Protein AF-A0A0H5QNF3-F1 (afdb_monomer_lite)

pLDDT: mean 83.12, std 12.19, range [36.56, 95.0]

Structure (mmCIF, N/CA/C/O backbone):
data_AF-A0A0H5QNF3-F1
#
_entry.id   AF-A0A0H5QNF3-F1
#
loop_
_atom_site.group_PDB
_atom_site.id
_atom_site.type_symbol
_atom_site.label_atom_id
_atom_site.label_alt_id
_atom_site.label_comp_id
_atom_site.label_asym_id
_atom_site.label_entity_id
_atom_site.label_seq_id
_atom_site.pdbx_PDB_ins_code
_atom_site.Cartn_x
_atom_site.Cartn_y
_atom_site.Cartn_z
_atom_site.occupancy
_atom_site.B_iso_or_equiv
_atom_site.auth_seq_id
_atom_site.auth_comp_id
_atom_site.auth_asym_id
_atom_site.auth_atom_id
_atom_site.pdbx_PDB_model_num
ATOM 1 N N . SER A 1 1 ? 26.993 -2.437 -53.648 1.00 75.88 1 SER A N 1
ATOM 2 C CA . SER A 1 1 ? 28.317 -1.812 -53.399 1.00 75.88 1 SER A CA 1
ATOM 3 C C . SER A 1 1 ? 28.864 -2.271 -52.047 1.00 75.88 1 SER A C 1
ATOM 5 O O . SER A 1 1 ? 28.071 -2.529 -51.150 1.00 75.88 1 SER A O 1
ATOM 7 N N . ILE A 1 2 ? 30.189 -2.377 -51.860 1.00 74.12 2 ILE A N 1
ATOM 8 C CA . ILE A 1 2 ? 30.805 -2.704 -50.550 1.00 74.12 2 ILE A CA 1
ATOM 9 C C . ILE A 1 2 ? 30.322 -1.731 -49.454 1.00 74.12 2 ILE A C 1
ATOM 11 O O . ILE A 1 2 ? 30.061 -2.147 -48.328 1.00 74.12 2 ILE A O 1
ATOM 15 N N . ALA A 1 3 ? 30.098 -0.462 -49.807 1.00 73.31 3 ALA A N 1
ATOM 16 C CA . ALA A 1 3 ? 29.587 0.561 -48.896 1.00 73.31 3 ALA A CA 1
ATOM 17 C C . ALA A 1 3 ? 28.166 0.268 -48.367 1.00 73.31 3 ALA A C 1
ATOM 19 O O . ALA A 1 3 ? 27.886 0.532 -47.201 1.00 73.31 3 ALA A O 1
ATOM 20 N N . GLU A 1 4 ? 27.285 -0.330 -49.178 1.00 75.75 4 GLU A N 1
ATOM 21 C CA . GLU A 1 4 ? 25.935 -0.724 -48.732 1.00 75.75 4 GLU A CA 1
ATOM 22 C C . GLU A 1 4 ? 25.990 -1.877 -47.724 1.00 75.75 4 GLU A C 1
ATOM 24 O O . GLU A 1 4 ? 25.259 -1.869 -46.737 1.00 75.75 4 GLU A O 1
ATOM 29 N N . SER A 1 5 ? 26.899 -2.836 -47.927 1.00 78.25 5 SER A N 1
ATOM 30 C CA . SER A 1 5 ? 27.088 -3.969 -47.011 1.00 78.25 5 SER A CA 1
ATOM 31 C C . SER A 1 5 ? 27.560 -3.508 -45.624 1.00 78.25 5 SER A C 1
ATOM 33 O O . SER A 1 5 ? 27.000 -3.914 -44.602 1.00 78.25 5 SER A O 1
ATOM 35 N N . TYR A 1 6 ? 28.522 -2.578 -45.572 1.00 84.31 6 TYR A N 1
ATOM 36 C CA . TYR A 1 6 ? 28.965 -1.973 -44.311 1.00 84.31 6 TYR A CA 1
ATOM 37 C C . TYR A 1 6 ? 27.878 -1.116 -43.651 1.00 84.31 6 TYR A C 1
ATOM 39 O O . TYR A 1 6 ? 27.723 -1.171 -42.432 1.00 84.31 6 TYR A O 1
ATOM 47 N N . GLY A 1 7 ? 27.088 -0.372 -44.433 1.00 82.06 7 GLY A N 1
ATOM 48 C CA . GLY A 1 7 ? 25.960 0.407 -43.914 1.00 82.06 7 GLY A CA 1
ATOM 49 C C . GLY A 1 7 ? 24.917 -0.466 -43.207 1.00 82.06 7 GLY A C 1
ATOM 50 O O . GLY A 1 7 ? 24.503 -0.153 -42.091 1.00 82.06 7 GLY A O 1
ATOM 51 N N . ILE A 1 8 ? 24.560 -1.607 -43.806 1.00 87.44 8 ILE A N 1
ATOM 52 C CA . ILE A 1 8 ? 23.636 -2.586 -43.208 1.00 87.44 8 ILE A CA 1
ATOM 53 C C . ILE A 1 8 ? 24.225 -3.188 -41.925 1.00 87.44 8 ILE A C 1
ATOM 55 O O . ILE A 1 8 ? 23.518 -3.334 -40.925 1.00 87.44 8 ILE A O 1
ATOM 59 N N . MET A 1 9 ? 25.521 -3.511 -41.919 1.00 90.25 9 MET A N 1
ATOM 60 C CA . MET A 1 9 ? 26.198 -4.052 -40.738 1.00 90.25 9 MET A CA 1
ATOM 61 C C . MET A 1 9 ? 26.201 -3.054 -39.570 1.00 90.25 9 MET A C 1
ATOM 63 O O . MET A 1 9 ? 25.863 -3.429 -38.447 1.00 90.25 9 MET A O 1
ATOM 67 N N . ILE A 1 10 ? 26.524 -1.784 -39.829 1.00 89.44 10 ILE A N 1
ATOM 68 C CA . ILE A 1 10 ? 26.523 -0.723 -38.812 1.00 89.44 10 ILE A CA 1
ATOM 69 C C . ILE A 1 10 ? 25.108 -0.496 -38.275 1.00 89.44 10 ILE A C 1
ATOM 71 O O . ILE A 1 10 ? 24.922 -0.442 -37.059 1.00 89.44 10 ILE A O 1
ATOM 75 N N . ALA A 1 11 ? 24.103 -0.429 -39.154 1.00 88.94 11 ALA A N 1
ATOM 76 C CA . ALA A 1 11 ? 22.708 -0.286 -38.748 1.00 88.94 11 ALA A CA 1
ATOM 77 C C . ALA A 1 11 ? 22.261 -1.448 -37.847 1.00 88.94 11 ALA A C 1
ATOM 79 O O . ALA A 1 11 ? 21.647 -1.222 -36.806 1.00 88.94 11 ALA A O 1
ATOM 80 N N . ARG A 1 12 ? 22.640 -2.690 -38.179 1.00 92.38 12 ARG A N 1
ATOM 81 C CA . ARG A 1 12 ? 22.332 -3.869 -37.358 1.00 92.38 12 ARG A CA 1
ATOM 82 C C . ARG A 1 12 ? 22.991 -3.806 -35.979 1.00 92.38 12 ARG A C 1
ATOM 84 O O . ARG A 1 12 ? 22.326 -4.084 -34.984 1.00 92.38 12 ARG A O 1
ATOM 91 N N . ILE A 1 13 ? 24.266 -3.416 -35.905 1.00 92.44 13 ILE A N 1
ATOM 92 C CA . ILE A 1 13 ? 24.981 -3.235 -34.629 1.00 92.44 13 ILE A CA 1
ATOM 93 C C . ILE A 1 13 ? 24.310 -2.141 -33.787 1.00 92.44 13 ILE A C 1
ATOM 95 O O . ILE A 1 13 ? 24.109 -2.324 -32.586 1.00 92.44 13 ILE A O 1
ATOM 99 N N . ALA A 1 14 ? 23.919 -1.027 -34.409 1.00 93.06 14 ALA A N 1
ATOM 100 C CA . ALA A 1 14 ? 23.222 0.060 -33.732 1.00 93.06 14 ALA A CA 1
ATOM 101 C C . ALA A 1 14 ? 21.852 -0.387 -33.192 1.00 93.06 14 ALA A C 1
ATOM 103 O O . ALA A 1 14 ? 21.543 -0.127 -32.029 1.00 93.06 14 ALA A O 1
ATOM 104 N N . CYS A 1 15 ? 21.063 -1.115 -33.989 1.00 92.81 15 CYS A N 1
ATOM 105 C CA . CYS A 1 15 ? 19.781 -1.676 -33.560 1.00 92.81 15 CYS A CA 1
ATOM 106 C C . CYS A 1 15 ? 19.938 -2.647 -32.383 1.00 92.81 15 CYS A C 1
ATOM 108 O O . CYS A 1 15 ? 19.180 -2.562 -31.419 1.00 92.81 15 CYS A O 1
ATOM 110 N N . GLU A 1 16 ? 20.934 -3.532 -32.419 1.00 94.88 16 GLU A N 1
ATOM 111 C CA . GLU A 1 16 ? 21.198 -4.452 -31.308 1.00 94.88 16 GLU A CA 1
ATOM 112 C C . GLU A 1 16 ? 21.645 -3.719 -30.040 1.00 94.88 16 GLU A C 1
ATOM 114 O O . GLU A 1 16 ? 21.154 -4.006 -28.947 1.00 94.88 16 GLU A O 1
ATOM 119 N N . SER A 1 17 ? 22.503 -2.705 -30.176 1.00 94.12 17 SER A N 1
ATOM 120 C CA . SER A 1 17 ? 22.904 -1.862 -29.047 1.00 94.12 17 SER A CA 1
ATOM 121 C C . SER A 1 17 ? 21.705 -1.142 -28.419 1.00 94.12 17 SER A C 1
ATOM 123 O O . SER A 1 17 ? 21.558 -1.132 -27.194 1.00 94.12 17 SER A O 1
ATOM 125 N N . LEU A 1 18 ? 20.808 -0.590 -29.242 1.00 95.00 18 LEU A N 1
ATOM 126 C CA . LEU A 1 18 ? 19.575 0.047 -28.777 1.00 95.00 18 LEU A CA 1
ATOM 127 C C . LEU A 1 18 ? 18.640 -0.950 -28.088 1.00 95.00 18 LEU A C 1
ATOM 129 O O . LEU A 1 18 ? 18.096 -0.634 -27.032 1.00 95.00 18 LEU A O 1
ATOM 133 N N . ARG A 1 19 ? 18.499 -2.166 -28.625 1.00 94.81 19 ARG A N 1
ATOM 134 C CA . ARG A 1 19 ? 17.679 -3.226 -28.022 1.00 94.81 19 ARG A CA 1
ATOM 135 C C . ARG A 1 19 ? 18.175 -3.612 -26.629 1.00 94.81 19 ARG A C 1
ATOM 137 O O . ARG A 1 19 ? 17.366 -3.747 -25.709 1.00 94.81 19 ARG A O 1
ATOM 144 N N . ILE A 1 20 ? 19.490 -3.754 -26.457 1.00 95.00 20 ILE A N 1
ATOM 145 C CA . ILE A 1 20 ? 20.104 -4.049 -25.154 1.00 95.00 20 ILE A CA 1
ATOM 146 C C . ILE A 1 20 ? 19.833 -2.906 -24.169 1.00 95.00 20 ILE A C 1
ATOM 148 O O . ILE A 1 20 ? 19.389 -3.156 -23.049 1.00 95.00 20 ILE A O 1
ATOM 152 N N . ARG A 1 21 ? 20.033 -1.650 -24.590 1.00 94.44 21 ARG A N 1
ATOM 153 C CA . ARG A 1 21 ? 19.772 -0.471 -23.744 1.00 94.44 21 ARG A CA 1
ATOM 154 C C . ARG A 1 21 ? 18.305 -0.364 -23.333 1.00 94.44 21 ARG A C 1
ATOM 156 O O . ARG A 1 21 ? 18.028 -0.079 -22.173 1.00 94.44 21 ARG A O 1
ATOM 163 N N . LEU A 1 22 ? 17.379 -0.626 -24.254 1.00 94.31 22 LEU A N 1
ATOM 164 C CA . LEU A 1 22 ? 15.947 -0.630 -23.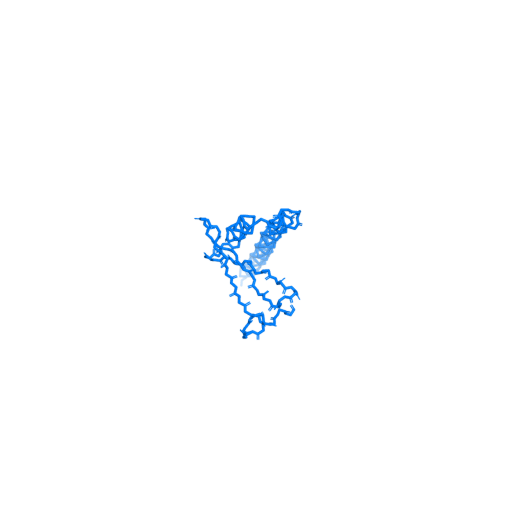966 1.00 94.31 22 LEU A CA 1
ATOM 165 C C . LEU A 1 22 ? 15.582 -1.732 -22.966 1.00 94.31 22 LEU A C 1
ATOM 167 O O . LEU A 1 22 ? 14.874 -1.473 -21.999 1.00 94.31 22 LEU A O 1
ATOM 171 N N . SER A 1 23 ? 16.109 -2.943 -23.160 1.00 94.19 23 SER A N 1
ATOM 172 C CA . SER A 1 23 ? 15.863 -4.068 -22.248 1.00 94.19 23 SER A CA 1
ATOM 173 C C . SER A 1 23 ? 16.373 -3.769 -20.836 1.00 94.19 23 SER A C 1
ATOM 175 O O . SER A 1 23 ? 15.688 -4.060 -19.859 1.00 94.19 23 SER A O 1
ATOM 177 N N . LEU A 1 24 ? 17.542 -3.127 -20.726 1.00 94.31 24 LEU A N 1
ATOM 178 C CA . LEU A 1 24 ? 18.096 -2.681 -19.449 1.00 94.31 24 LEU A CA 1
ATOM 179 C C . LEU A 1 24 ? 17.226 -1.601 -18.791 1.00 94.31 24 LEU A C 1
ATOM 181 O O . LEU A 1 24 ? 16.987 -1.664 -17.589 1.00 94.31 24 LEU A O 1
ATOM 185 N N . ALA A 1 25 ? 16.735 -0.629 -19.565 1.00 93.44 25 ALA A N 1
ATOM 186 C CA . ALA A 1 25 ? 15.850 0.414 -19.052 1.00 93.44 25 ALA A CA 1
ATOM 187 C C . ALA A 1 25 ? 14.539 -0.174 -18.504 1.00 93.44 25 ALA A C 1
ATOM 189 O O . ALA A 1 25 ? 14.130 0.185 -17.405 1.00 93.44 25 ALA A O 1
ATOM 190 N N . ILE A 1 26 ? 13.936 -1.129 -19.221 1.00 92.62 26 ILE A N 1
ATOM 191 C CA . ILE A 1 26 ? 12.724 -1.837 -18.779 1.00 92.62 26 ILE A CA 1
ATOM 192 C C . ILE A 1 26 ? 12.993 -2.648 -17.506 1.00 92.62 26 ILE A C 1
ATOM 194 O O . ILE A 1 26 ? 12.187 -2.632 -16.579 1.00 92.62 26 ILE A O 1
ATOM 198 N N . ALA A 1 27 ? 14.121 -3.362 -17.443 1.00 92.62 27 ALA A N 1
ATOM 199 C CA . ALA A 1 27 ? 14.483 -4.138 -16.260 1.00 92.62 27 ALA A CA 1
ATOM 200 C C . ALA A 1 27 ? 14.657 -3.238 -15.029 1.00 92.62 27 ALA A C 1
ATOM 202 O O . ALA A 1 27 ? 14.134 -3.560 -13.965 1.00 92.62 27 ALA A O 1
ATOM 203 N N . LYS A 1 28 ? 15.326 -2.092 -15.199 1.00 93.06 28 LYS A N 1
ATOM 204 C CA . LYS A 1 28 ? 15.530 -1.106 -14.136 1.00 93.06 28 LYS A CA 1
ATOM 205 C C . LYS A 1 28 ? 14.212 -0.500 -13.654 1.00 93.06 28 LYS A C 1
ATOM 207 O O . LYS A 1 28 ? 13.998 -0.406 -12.454 1.00 93.06 28 LYS A O 1
ATOM 212 N N . ASP A 1 29 ? 13.325 -0.130 -14.573 1.00 93.31 29 ASP A N 1
ATOM 213 C CA . ASP A 1 29 ? 11.998 0.402 -14.239 1.00 93.31 29 ASP A CA 1
ATOM 214 C C . ASP A 1 29 ? 11.172 -0.611 -13.430 1.00 93.31 29 ASP A C 1
ATOM 216 O O . ASP A 1 29 ? 10.615 -0.295 -12.378 1.00 93.31 29 ASP A O 1
ATOM 220 N N . LYS A 1 30 ? 11.193 -1.881 -13.853 1.00 92.56 30 LYS A N 1
ATOM 221 C CA . LYS A 1 30 ? 10.537 -2.971 -13.126 1.00 92.56 30 LYS A CA 1
ATOM 222 C C . LYS A 1 30 ? 11.132 -3.184 -11.732 1.00 92.56 30 LYS A C 1
ATOM 224 O O . LYS A 1 30 ? 10.381 -3.414 -10.789 1.00 92.56 30 LYS A O 1
ATOM 229 N N . GLU A 1 31 ? 12.454 -3.129 -11.599 1.00 92.00 31 GLU A N 1
ATOM 230 C CA . GLU A 1 31 ? 13.140 -3.228 -10.308 1.00 92.00 31 GLU A CA 1
ATOM 231 C C . GLU A 1 31 ? 12.739 -2.079 -9.377 1.00 92.00 31 GLU A C 1
ATOM 233 O O . GLU A 1 31 ? 12.358 -2.329 -8.236 1.00 92.00 31 GLU A O 1
ATOM 238 N N . THR A 1 32 ? 12.734 -0.838 -9.872 1.00 91.81 32 THR A N 1
ATOM 239 C CA . THR A 1 32 ? 12.273 0.330 -9.109 1.00 91.81 32 THR A CA 1
ATOM 240 C C . THR A 1 32 ? 10.824 0.161 -8.653 1.00 91.81 32 THR A C 1
ATOM 242 O O . THR A 1 32 ? 10.544 0.310 -7.467 1.00 91.81 32 THR A O 1
ATOM 245 N N . SER A 1 33 ? 9.925 -0.265 -9.544 1.00 93.06 33 SER A N 1
ATOM 246 C CA . SER A 1 33 ? 8.519 -0.512 -9.198 1.00 93.06 33 SER A CA 1
ATOM 247 C C . SER A 1 33 ? 8.343 -1.599 -8.127 1.00 93.06 33 SER A C 1
ATOM 249 O O . SER A 1 33 ? 7.495 -1.475 -7.241 1.00 93.06 33 SER A O 1
ATOM 251 N N . ILE A 1 34 ? 9.139 -2.674 -8.172 1.00 90.00 34 ILE A N 1
ATOM 252 C CA . ILE A 1 34 ? 9.108 -3.723 -7.141 1.00 90.00 34 ILE A CA 1
ATOM 253 C C . ILE A 1 34 ? 9.610 -3.176 -5.803 1.00 90.00 34 ILE A C 1
ATOM 255 O O . ILE A 1 34 ? 8.973 -3.421 -4.780 1.00 90.00 34 ILE A O 1
ATOM 259 N N . THR A 1 35 ? 10.706 -2.419 -5.805 1.00 92.06 35 THR A N 1
ATOM 260 C CA . THR A 1 35 ? 11.264 -1.808 -4.593 1.00 92.06 35 THR A CA 1
ATOM 261 C C . THR A 1 35 ? 10.257 -0.873 -3.926 1.00 92.06 35 THR A C 1
ATOM 263 O O . THR A 1 35 ? 9.982 -1.039 -2.740 1.00 92.06 35 THR A O 1
ATOM 266 N N . GLU A 1 36 ? 9.607 0.012 -4.686 1.00 89.69 36 GLU A N 1
ATOM 267 C CA . GLU A 1 36 ? 8.559 0.907 -4.170 1.00 89.69 36 GLU A CA 1
ATOM 268 C C . GLU A 1 36 ? 7.385 0.134 -3.543 1.00 89.69 36 GLU A C 1
ATOM 270 O O . GLU A 1 36 ? 6.854 0.508 -2.490 1.00 89.69 36 GLU A O 1
ATOM 275 N N . ARG A 1 37 ? 6.981 -0.989 -4.155 1.00 88.94 37 ARG A N 1
ATOM 276 C CA . ARG A 1 37 ? 5.942 -1.869 -3.596 1.00 88.94 37 ARG A CA 1
ATOM 277 C C . ARG A 1 37 ? 6.391 -2.521 -2.292 1.00 88.94 37 ARG A C 1
ATOM 279 O O . ARG A 1 37 ? 5.598 -2.588 -1.356 1.00 88.94 37 ARG A O 1
ATOM 286 N N . CYS A 1 38 ? 7.633 -2.993 -2.216 1.00 89.19 38 CYS A N 1
ATOM 287 C CA . CYS A 1 38 ? 8.188 -3.576 -0.996 1.00 89.19 38 CYS A CA 1
ATOM 288 C C . CYS A 1 38 ? 8.255 -2.547 0.140 1.00 89.19 38 CYS A C 1
ATOM 290 O O . CYS A 1 38 ? 7.844 -2.855 1.255 1.00 89.19 38 CYS A O 1
ATOM 292 N N . GLU A 1 39 ? 8.698 -1.321 -0.138 1.00 91.75 39 GLU A N 1
ATOM 293 C CA . GLU A 1 39 ? 8.728 -0.229 0.845 1.00 91.75 39 GLU A CA 1
ATOM 294 C C . GLU A 1 39 ? 7.324 0.113 1.358 1.00 91.75 39 GLU A C 1
ATOM 296 O O . GLU A 1 39 ? 7.112 0.247 2.566 1.00 91.75 39 GLU A O 1
ATOM 301 N N . THR A 1 40 ? 6.344 0.165 0.451 1.00 91.69 40 THR A N 1
ATOM 302 C CA . THR A 1 40 ? 4.933 0.380 0.802 1.00 91.69 40 THR A CA 1
ATOM 303 C C . THR A 1 40 ? 4.423 -0.729 1.727 1.00 91.69 40 THR A C 1
ATOM 305 O O . THR A 1 40 ? 3.828 -0.439 2.764 1.00 91.69 40 THR A O 1
ATOM 308 N N . LEU A 1 41 ? 4.700 -1.999 1.408 1.00 90.00 41 LEU A N 1
ATOM 309 C CA . LEU A 1 41 ? 4.302 -3.142 2.238 1.00 90.00 41 LEU A CA 1
ATOM 310 C C . LEU A 1 41 ? 4.952 -3.110 3.626 1.00 90.00 41 LEU A C 1
ATOM 312 O O . LEU A 1 41 ? 4.272 -3.349 4.621 1.00 90.00 41 LEU A O 1
ATOM 316 N N . VAL A 1 42 ? 6.241 -2.778 3.715 1.00 91.50 42 VAL A N 1
ATOM 317 C CA . VAL A 1 42 ? 6.940 -2.640 5.003 1.00 91.50 42 VAL A CA 1
ATOM 318 C C . VAL A 1 42 ? 6.311 -1.530 5.848 1.00 91.50 42 VAL A C 1
ATOM 320 O O . VAL A 1 42 ? 6.083 -1.726 7.043 1.00 91.50 42 VAL A O 1
ATOM 323 N N . SER A 1 43 ? 5.969 -0.392 5.236 1.00 90.50 43 SER A N 1
ATOM 324 C CA . SER A 1 43 ? 5.258 0.695 5.917 1.00 90.50 43 SER A CA 1
ATOM 325 C C . SER A 1 43 ? 3.896 0.233 6.446 1.00 90.50 43 SER A C 1
ATOM 327 O O . SER A 1 43 ? 3.599 0.444 7.621 1.00 90.50 43 SER A O 1
ATOM 329 N N . MET A 1 44 ? 3.104 -0.471 5.629 1.00 90.81 44 MET A N 1
ATOM 330 C CA . MET A 1 44 ? 1.808 -1.019 6.048 1.00 90.81 44 MET A CA 1
ATOM 331 C C . MET A 1 44 ? 1.942 -1.979 7.234 1.00 90.81 44 MET A C 1
ATOM 333 O O . MET A 1 44 ? 1.215 -1.839 8.215 1.00 90.81 44 MET A O 1
ATOM 337 N N . VAL A 1 45 ? 2.890 -2.920 7.173 1.00 89.19 45 VAL A N 1
ATOM 338 C CA . VAL A 1 45 ? 3.149 -3.878 8.261 1.00 89.19 45 VAL A CA 1
ATOM 339 C C . VAL A 1 45 ? 3.547 -3.152 9.544 1.00 89.19 45 VAL A C 1
ATOM 341 O O . VAL A 1 45 ? 3.069 -3.505 10.617 1.00 89.19 45 VAL A O 1
ATOM 344 N N . SER A 1 46 ? 4.370 -2.105 9.453 1.00 88.75 46 SER A N 1
ATOM 345 C CA . SER A 1 46 ? 4.745 -1.301 10.619 1.00 88.75 46 SER A CA 1
ATOM 346 C C . SER A 1 46 ? 3.546 -0.573 11.236 1.00 88.75 46 SER A C 1
ATOM 348 O O . SER A 1 46 ? 3.400 -0.564 12.459 1.00 88.75 46 SER A O 1
ATOM 350 N N . ILE A 1 47 ? 2.666 0.006 10.413 1.00 88.06 47 ILE A N 1
ATOM 351 C CA . ILE A 1 47 ? 1.454 0.689 10.888 1.00 88.06 47 ILE A CA 1
ATOM 352 C C . ILE A 1 47 ? 0.521 -0.306 11.588 1.00 88.06 47 ILE A C 1
ATOM 354 O O . ILE A 1 47 ? 0.100 -0.050 12.714 1.00 88.06 47 ILE A O 1
ATOM 358 N N . ILE A 1 48 ? 0.246 -1.452 10.960 1.00 84.75 48 ILE A N 1
ATOM 359 C CA . ILE A 1 48 ? -0.643 -2.486 11.512 1.00 84.75 48 ILE A CA 1
ATOM 360 C C . ILE A 1 48 ? -0.050 -3.094 12.788 1.00 84.75 48 ILE A C 1
ATOM 362 O O . ILE A 1 48 ? -0.750 -3.201 13.790 1.00 84.75 48 ILE A O 1
ATOM 366 N N . GLY A 1 49 ? 1.249 -3.401 12.812 1.00 83.00 49 GLY A N 1
ATOM 367 C CA . GLY A 1 49 ? 1.912 -3.934 14.007 1.00 83.00 49 GLY A CA 1
ATOM 368 C C . GLY A 1 49 ? 1.849 -2.983 15.209 1.00 83.00 49 GLY A C 1
ATOM 369 O O . GLY A 1 49 ? 1.724 -3.424 16.352 1.00 83.00 49 GLY A O 1
ATOM 370 N N . ASN A 1 50 ? 1.858 -1.665 14.973 1.00 80.62 50 ASN A N 1
ATOM 371 C CA . ASN A 1 50 ? 1.635 -0.681 16.036 1.00 80.62 50 ASN A CA 1
ATOM 372 C C . ASN A 1 50 ? 0.202 -0.726 16.590 1.00 80.62 50 ASN A C 1
ATOM 374 O O . ASN A 1 50 ? 0.013 -0.470 17.783 1.00 80.62 50 ASN A O 1
ATOM 378 N N . VAL A 1 51 ? -0.788 -1.062 15.756 1.00 78.62 51 VAL A N 1
ATOM 379 C CA . VAL A 1 51 ? -2.174 -1.278 16.191 1.00 78.62 51 VAL A CA 1
ATOM 380 C C . VAL A 1 51 ? -2.295 -2.565 16.996 1.00 78.62 51 VAL A C 1
ATOM 382 O O . VAL A 1 51 ? -2.950 -2.525 18.022 1.00 78.62 51 VAL A O 1
ATOM 385 N N . GLU A 1 52 ? -1.658 -3.666 16.584 1.00 72.06 52 GLU A N 1
ATOM 386 C CA . GLU A 1 52 ? -1.753 -4.975 17.263 1.00 72.06 52 GLU A CA 1
ATOM 387 C C . GLU A 1 52 ? -1.098 -5.016 18.649 1.00 72.06 52 GLU A C 1
ATOM 389 O O . GLU A 1 52 ? -1.514 -5.797 19.508 1.00 72.06 52 GLU A O 1
ATOM 394 N N . SER A 1 53 ? -0.103 -4.158 18.910 1.00 68.88 53 SER A N 1
ATOM 395 C CA . SER A 1 53 ? 0.353 -3.912 20.285 1.00 68.88 53 SER A CA 1
ATOM 396 C C . SER A 1 53 ? -0.851 -3.488 21.148 1.00 68.88 53 SER A C 1
ATOM 398 O O . SER A 1 53 ? -1.758 -2.862 20.619 1.00 68.88 53 SER A O 1
ATOM 400 N N . GLU A 1 54 ? -0.901 -3.795 22.454 1.00 56.16 54 GLU A N 1
ATOM 401 C CA . GLU A 1 54 ? -2.070 -3.646 23.374 1.00 56.16 54 GLU A CA 1
ATOM 402 C C . GLU A 1 54 ? -2.854 -2.300 23.334 1.00 56.16 54 GLU A C 1
ATOM 404 O O . GLU A 1 54 ? -3.918 -2.152 23.937 1.00 56.16 54 GLU A O 1
ATOM 409 N N . ARG A 1 55 ? -2.349 -1.323 22.582 1.00 57.75 55 ARG A N 1
ATOM 410 C CA . ARG A 1 55 ? -2.952 -0.071 22.122 1.00 57.75 55 ARG A CA 1
ATOM 411 C C . ARG A 1 55 ? -4.157 -0.224 21.173 1.00 57.75 55 ARG A C 1
ATOM 413 O O . ARG A 1 55 ? -4.905 0.745 21.055 1.00 57.75 55 ARG A O 1
ATOM 420 N N . ALA A 1 56 ? -4.394 -1.391 20.555 1.00 57.31 56 ALA A N 1
ATOM 421 C CA . ALA A 1 56 ? -5.526 -1.650 19.636 1.00 57.31 56 ALA A CA 1
ATOM 422 C C . ALA A 1 56 ? -6.901 -1.252 20.196 1.00 57.31 56 ALA A C 1
ATOM 424 O O . ALA A 1 56 ? -7.818 -0.907 19.457 1.00 57.31 56 ALA A O 1
ATOM 425 N N . ARG A 1 57 ? -7.051 -1.322 21.525 1.00 61.66 57 ARG A N 1
ATOM 426 C CA . ARG A 1 57 ? -8.314 -1.041 22.218 1.00 61.66 57 ARG A CA 1
ATOM 427 C C . ARG A 1 57 ? -8.686 0.437 22.223 1.00 61.66 57 ARG A C 1
ATOM 429 O O . ARG A 1 57 ? -9.807 0.761 22.601 1.00 61.66 57 ARG A O 1
ATOM 436 N N . HIS A 1 58 ? -7.764 1.331 21.866 1.00 78.81 58 HIS A N 1
ATOM 437 C CA . HIS A 1 58 ? -8.026 2.762 21.882 1.00 78.81 58 HIS A CA 1
ATOM 438 C C . HIS A 1 58 ? -8.480 3.237 20.489 1.00 78.81 58 HIS A C 1
ATOM 440 O O . HIS A 1 58 ? -7.677 3.186 19.554 1.00 78.81 58 HIS A O 1
ATOM 446 N N . PRO A 1 59 ? -9.714 3.758 20.328 1.00 83.25 59 PRO A N 1
ATOM 447 C CA . PRO A 1 59 ? -10.236 4.234 19.042 1.00 83.25 59 PRO A CA 1
ATOM 448 C C . PRO A 1 59 ? -9.300 5.191 18.293 1.00 83.25 59 PRO A C 1
ATOM 450 O O . PRO A 1 59 ? -9.163 5.103 17.076 1.00 83.25 59 PRO A O 1
ATOM 453 N N . SER A 1 60 ? -8.580 6.054 19.020 1.00 84.25 60 SER A N 1
ATOM 454 C CA . SER A 1 60 ? -7.616 6.990 18.424 1.00 84.25 60 SER A CA 1
ATOM 455 C C . SER A 1 60 ? -6.448 6.308 17.702 1.00 84.25 60 SER A C 1
ATOM 457 O O . SER A 1 60 ? -5.920 6.872 16.750 1.00 84.25 60 SER A O 1
ATOM 459 N N . MET A 1 61 ? -6.047 5.102 18.115 1.00 86.00 61 MET A N 1
ATOM 460 C CA . MET A 1 61 ? -4.989 4.342 17.441 1.00 86.00 61 MET A CA 1
ATOM 461 C C . MET A 1 61 ? -5.471 3.768 16.111 1.00 86.00 61 MET A C 1
ATOM 463 O O . MET A 1 61 ? -4.702 3.710 15.155 1.00 86.00 61 MET A O 1
ATOM 467 N N . ILE A 1 62 ? -6.748 3.387 16.035 1.00 87.50 62 ILE A N 1
ATOM 468 C CA . ILE A 1 62 ? -7.375 2.914 14.798 1.00 87.50 62 ILE A CA 1
ATOM 469 C C . ILE A 1 62 ? -7.531 4.081 13.824 1.00 87.50 62 ILE A C 1
ATOM 471 O O . ILE A 1 62 ? -7.141 3.944 12.667 1.00 87.50 62 ILE A O 1
ATOM 475 N N . THR A 1 63 ? -8.021 5.236 14.289 1.00 88.56 63 THR A N 1
ATOM 476 C CA . THR A 1 63 ? -8.101 6.453 13.464 1.00 88.56 63 THR A CA 1
ATOM 477 C C . THR A 1 63 ? -6.717 6.864 12.954 1.00 88.56 63 THR A C 1
ATOM 479 O O . THR A 1 63 ? -6.544 7.068 11.755 1.00 88.56 63 THR A O 1
ATOM 482 N N . TRP A 1 64 ? -5.699 6.883 13.825 1.00 89.31 64 TRP A N 1
ATOM 483 C CA . TRP A 1 64 ? -4.313 7.146 13.423 1.00 89.31 64 TRP A CA 1
ATOM 484 C C . TRP A 1 64 ? -3.837 6.170 12.340 1.00 89.31 64 TRP A C 1
ATOM 486 O O . TRP A 1 64 ? -3.284 6.588 11.325 1.00 89.31 64 TRP A O 1
ATOM 496 N N . ALA A 1 65 ? -4.076 4.869 12.514 1.00 89.75 65 ALA A N 1
ATOM 497 C CA . ALA A 1 65 ? -3.652 3.865 11.546 1.00 89.75 65 ALA A CA 1
ATOM 498 C C . ALA A 1 65 ? -4.359 4.021 10.195 1.00 89.75 65 ALA A C 1
ATOM 500 O O . ALA A 1 65 ? -3.714 3.888 9.158 1.00 89.75 65 ALA A O 1
ATOM 501 N N . GLN A 1 66 ? -5.654 4.349 10.188 1.00 90.75 66 GLN A N 1
ATOM 502 C CA . GLN A 1 66 ? -6.397 4.653 8.964 1.00 90.75 66 GLN A CA 1
ATOM 503 C C . GLN A 1 66 ? -5.799 5.855 8.220 1.00 90.75 66 GLN A C 1
ATOM 505 O O . GLN A 1 66 ? -5.610 5.785 7.007 1.00 90.75 66 GLN A O 1
ATOM 510 N N . GLU A 1 67 ? -5.447 6.931 8.928 1.00 90.62 67 GLU A N 1
ATOM 511 C CA . GLU A 1 67 ? -4.803 8.108 8.332 1.00 90.62 67 GLU A CA 1
ATOM 512 C C . GLU A 1 67 ? -3.432 7.767 7.736 1.00 90.62 67 GLU A C 1
ATOM 514 O O . GLU A 1 67 ? -3.146 8.119 6.588 1.00 90.62 67 GLU A O 1
ATOM 519 N N . GLN A 1 68 ? -2.601 7.030 8.482 1.00 91.75 68 GLN A N 1
ATOM 520 C CA . GLN A 1 68 ? -1.287 6.602 8.001 1.00 91.75 68 GLN A CA 1
ATOM 521 C C . GLN A 1 68 ? -1.404 5.684 6.779 1.00 91.75 68 GLN A C 1
ATOM 523 O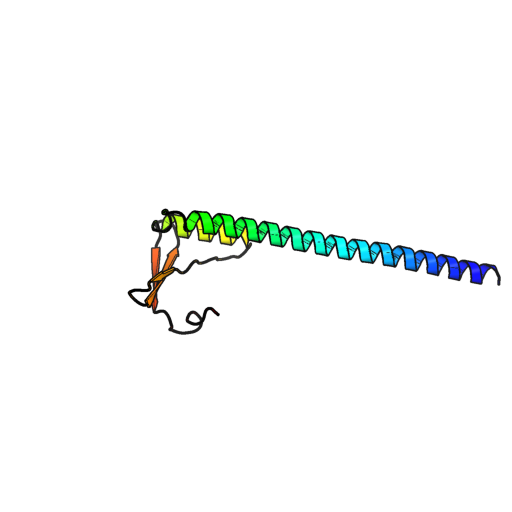 O . GLN A 1 68 ? -0.707 5.889 5.788 1.00 91.75 68 GLN A O 1
ATOM 528 N N . LEU A 1 69 ? -2.319 4.710 6.801 1.00 91.88 69 LEU A N 1
ATOM 529 C CA . LEU A 1 69 ? -2.561 3.825 5.662 1.00 91.88 69 LEU A CA 1
ATOM 530 C C . LEU A 1 69 ? -3.083 4.594 4.448 1.00 91.88 69 LEU A C 1
ATOM 532 O O . LEU A 1 69 ? -2.654 4.308 3.332 1.00 91.88 69 LEU A O 1
ATOM 536 N N . SER A 1 70 ? -3.952 5.591 4.643 1.00 92.31 70 SER A N 1
ATOM 537 C CA . SER A 1 70 ? -4.444 6.435 3.549 1.00 92.31 70 SER A CA 1
ATOM 538 C C . SER A 1 70 ? -3.305 7.186 2.860 1.00 92.31 70 SER A C 1
ATOM 540 O O . SER A 1 70 ? -3.255 7.239 1.629 1.00 92.31 70 SER A O 1
ATOM 542 N N . ALA A 1 71 ? -2.361 7.718 3.643 1.00 91.06 71 ALA A N 1
ATOM 543 C CA . ALA A 1 71 ? -1.178 8.398 3.129 1.00 91.06 71 ALA A CA 1
ATOM 544 C C . ALA A 1 71 ? -0.221 7.428 2.412 1.00 91.06 71 ALA A C 1
ATOM 546 O O . ALA A 1 71 ? 0.191 7.699 1.282 1.00 91.06 71 ALA A O 1
ATOM 547 N N . THR A 1 72 ? 0.081 6.278 3.023 1.00 91.69 72 THR A N 1
ATOM 548 C CA . THR A 1 72 ? 0.968 5.248 2.454 1.00 91.69 72 THR A CA 1
ATOM 549 C C . THR A 1 72 ? 0.413 4.668 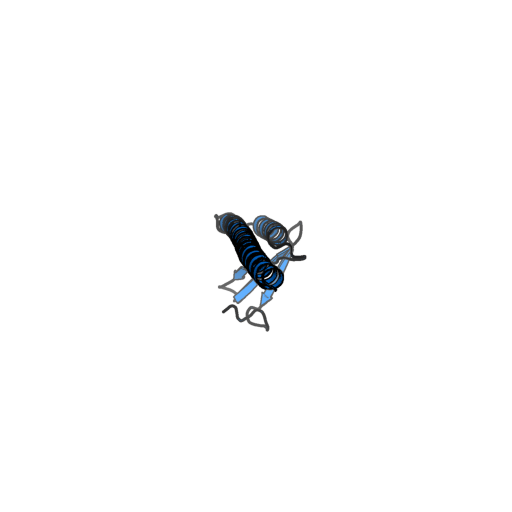1.151 1.00 91.69 72 THR A C 1
ATOM 551 O O . THR A 1 72 ? 1.150 4.511 0.179 1.00 91.69 72 THR A O 1
ATOM 554 N N . LEU A 1 73 ? -0.894 4.399 1.093 1.00 88.94 73 LEU A N 1
ATOM 555 C CA . LEU A 1 73 ? -1.569 3.850 -0.088 1.00 88.94 73 LEU A CA 1
ATOM 556 C C . LEU A 1 73 ? -1.955 4.915 -1.121 1.00 88.94 73 LEU A C 1
ATOM 558 O O . LEU A 1 73 ? -2.430 4.566 -2.203 1.00 88.94 73 LEU A O 1
ATOM 562 N N . LYS A 1 74 ? -1.766 6.203 -0.804 1.00 89.38 74 LYS A N 1
ATOM 563 C CA . LYS A 1 74 ? -2.178 7.342 -1.639 1.00 89.38 74 LYS A CA 1
ATOM 564 C C . LYS A 1 74 ? -3.659 7.265 -2.042 1.00 89.38 74 LYS A C 1
ATOM 566 O O . LYS A 1 74 ? -4.021 7.627 -3.163 1.00 89.38 74 LYS A O 1
ATOM 571 N N . CYS A 1 75 ? -4.521 6.782 -1.147 1.00 88.19 75 CYS A N 1
ATOM 572 C CA . CYS A 1 75 ? -5.963 6.722 -1.375 1.00 88.19 75 CYS A CA 1
ATOM 573 C C . CYS A 1 75 ? -6.683 7.891 -0.689 1.00 88.19 75 CYS A C 1
ATOM 575 O O . CYS A 1 75 ? -6.179 8.486 0.262 1.00 88.19 75 CYS A O 1
ATOM 577 N N . GLN A 1 76 ? -7.871 8.236 -1.197 1.00 87.25 76 GLN A N 1
ATOM 578 C CA . GLN A 1 76 ? -8.687 9.323 -0.638 1.00 87.25 76 GLN A CA 1
ATOM 579 C C . GLN A 1 76 ? -9.262 8.973 0.734 1.00 87.25 76 GLN A C 1
ATOM 581 O O . GLN A 1 76 ? -9.427 9.848 1.576 1.00 87.25 76 GLN A O 1
ATOM 586 N N . THR A 1 77 ? -9.612 7.702 0.927 1.00 82.81 77 THR A N 1
ATOM 587 C CA . THR A 1 77 ? -10.152 7.193 2.183 1.00 82.81 77 THR A CA 1
ATOM 588 C C . THR A 1 77 ? -9.582 5.807 2.446 1.00 82.81 77 THR A C 1
ATOM 590 O O . THR A 1 77 ? -9.453 4.985 1.535 1.00 82.81 77 THR A O 1
ATOM 593 N N . CYS A 1 78 ? -9.236 5.550 3.702 1.00 88.19 78 CYS A N 1
ATOM 594 C CA . CYS A 1 78 ? -8.884 4.234 4.205 1.00 88.19 78 CYS A CA 1
ATOM 595 C C . CYS A 1 78 ? -9.726 3.977 5.450 1.00 88.19 78 CYS A C 1
ATOM 597 O O . CYS A 1 78 ? -9.879 4.864 6.289 1.00 88.19 78 CYS A O 1
ATOM 599 N N . ARG A 1 79 ? -10.300 2.779 5.557 1.00 87.44 79 ARG A N 1
ATOM 600 C CA . ARG A 1 79 ? -11.119 2.397 6.703 1.00 87.44 79 ARG A CA 1
ATOM 601 C C . ARG A 1 79 ? -10.721 1.012 7.181 1.00 87.44 79 ARG A C 1
ATOM 603 O O . ARG A 1 79 ? -10.690 0.064 6.402 1.00 87.44 79 ARG A O 1
ATOM 610 N N . ILE A 1 80 ? -10.439 0.926 8.473 1.00 86.56 80 ILE A N 1
ATOM 611 C CA . ILE A 1 80 ? -10.223 -0.328 9.191 1.00 86.56 80 ILE A CA 1
ATOM 612 C C . ILE A 1 80 ? -11.554 -0.717 9.824 1.00 86.56 80 ILE A C 1
ATOM 614 O O . ILE A 1 80 ? -12.162 0.098 10.527 1.00 86.56 80 ILE A O 1
ATOM 618 N N . TRP A 1 81 ? -11.978 -1.948 9.564 1.00 86.62 81 TRP A N 1
ATOM 619 C CA . TRP A 1 81 ? -13.124 -2.579 10.201 1.00 86.62 81 TRP A CA 1
ATOM 620 C C . TRP A 1 81 ? -12.620 -3.677 11.130 1.00 86.62 81 TRP A C 1
ATOM 622 O O . TRP A 1 81 ? -11.841 -4.533 10.714 1.00 86.62 81 TRP A O 1
ATOM 632 N N . LEU A 1 82 ? -13.047 -3.633 12.385 1.00 84.44 82 LEU A N 1
ATOM 633 C CA . LEU A 1 82 ? -12.839 -4.689 13.361 1.00 84.44 82 LEU A CA 1
ATOM 634 C C . LEU A 1 82 ? -14.062 -5.598 13.372 1.00 84.44 82 LEU A C 1
ATOM 636 O O . LEU A 1 82 ? -15.185 -5.114 13.258 1.00 84.44 82 LEU A O 1
ATOM 640 N N . ILE A 1 83 ? -13.844 -6.897 13.535 1.00 84.25 83 ILE A N 1
ATOM 641 C CA . ILE A 1 83 ? -14.918 -7.877 13.688 1.00 84.25 83 ILE A CA 1
ATOM 642 C C . ILE A 1 83 ? -15.088 -8.140 15.185 1.00 84.25 83 ILE A C 1
ATOM 644 O O . ILE A 1 83 ? -14.144 -8.566 15.849 1.00 84.25 83 ILE A O 1
ATOM 648 N N . ASP A 1 84 ? -16.280 -7.885 15.715 1.00 83.38 84 ASP A N 1
ATOM 649 C CA . ASP A 1 84 ? -16.678 -8.347 17.041 1.00 83.38 84 ASP A CA 1
ATOM 650 C C . ASP A 1 84 ? -17.231 -9.771 16.923 1.00 83.38 84 ASP A C 1
ATOM 652 O O . ASP A 1 84 ? -18.361 -9.986 16.487 1.00 83.38 84 ASP A O 1
ATOM 656 N N . GLU A 1 85 ? -16.428 -10.758 17.318 1.00 81.94 85 GLU A N 1
ATOM 657 C CA . GLU A 1 85 ? -16.793 -12.179 17.253 1.00 81.94 85 GLU A CA 1
ATOM 658 C C . GLU A 1 85 ? -17.951 -12.557 18.192 1.00 81.94 85 GLU A C 1
ATOM 660 O O . GLU A 1 85 ? -18.580 -13.599 18.004 1.00 81.94 85 GLU A O 1
ATOM 665 N N . THR A 1 86 ? -18.256 -11.733 19.202 1.00 86.06 86 THR A N 1
ATOM 666 C CA . THR A 1 86 ? -19.329 -12.023 20.166 1.00 86.06 86 THR A CA 1
ATOM 667 C C . THR A 1 86 ? -20.699 -11.602 19.652 1.00 86.06 86 THR A C 1
ATOM 669 O O . THR A 1 86 ? -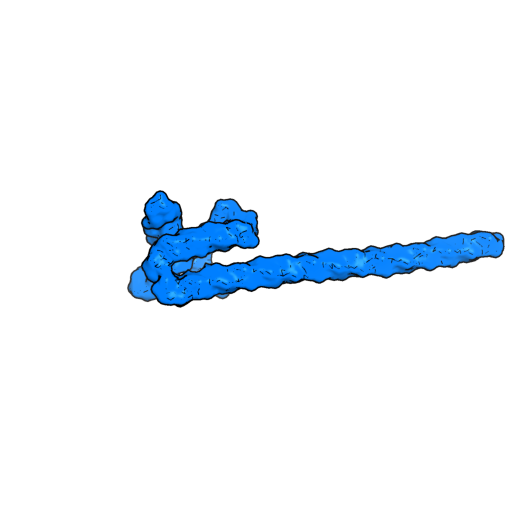21.681 -12.323 19.837 1.00 86.06 86 THR A O 1
ATOM 672 N N . THR A 1 87 ? -20.766 -10.446 18.994 1.00 84.81 87 THR A N 1
ATOM 673 C CA . THR A 1 87 ? -22.004 -9.871 18.450 1.00 84.81 87 THR A CA 1
ATOM 674 C C . THR A 1 87 ? -22.154 -10.114 16.950 1.00 84.81 87 THR A C 1
ATOM 676 O O . THR A 1 87 ? -23.243 -9.934 16.406 1.00 84.81 87 THR A O 1
ATOM 679 N N . ASN A 1 88 ? -21.086 -10.575 16.289 1.00 82.94 88 ASN A N 1
ATOM 680 C CA . ASN A 1 88 ? -20.976 -10.669 14.837 1.00 82.94 88 ASN A CA 1
ATOM 681 C C . ASN A 1 88 ? -21.246 -9.307 14.159 1.00 82.94 88 ASN A C 1
ATOM 683 O O . ASN A 1 88 ? -21.935 -9.218 13.139 1.00 82.94 88 ASN A O 1
ATOM 687 N N . GLU A 1 89 ? -20.728 -8.232 14.757 1.00 85.19 89 GLU A N 1
ATOM 688 C CA . GLU A 1 89 ? -20.800 -6.862 14.243 1.00 85.19 89 GLU A CA 1
ATOM 689 C C . GLU A 1 89 ? -19.440 -6.408 13.698 1.00 85.19 89 GLU A C 1
ATOM 691 O O . GLU A 1 89 ? -18.377 -6.856 14.126 1.00 85.19 89 GLU A O 1
ATOM 696 N N . LEU A 1 90 ? -19.482 -5.491 12.740 1.00 86.19 90 LEU A N 1
ATOM 697 C CA . LEU A 1 90 ? -18.336 -4.771 12.215 1.00 86.19 90 LEU A CA 1
ATOM 698 C C . LEU A 1 90 ? -18.274 -3.393 12.864 1.00 86.19 90 LEU A C 1
ATOM 700 O O . LEU A 1 90 ? -19.246 -2.638 12.835 1.00 86.19 90 LEU A O 1
ATOM 704 N N . LEU A 1 91 ? -17.109 -3.063 13.410 1.00 87.19 91 LEU A N 1
ATOM 705 C CA . LEU A 1 91 ? -16.833 -1.816 14.110 1.00 87.19 91 LEU A CA 1
ATOM 706 C C . LEU A 1 91 ? -15.805 -1.005 13.329 1.00 87.19 91 LEU A C 1
ATOM 708 O O . LEU A 1 91 ? -14.767 -1.522 12.921 1.00 87.19 91 LEU A O 1
ATOM 712 N N . SER A 1 92 ? -16.049 0.285 13.154 1.00 88.12 92 SER A N 1
ATOM 713 C CA . SER A 1 92 ? -15.045 1.208 12.630 1.00 88.12 92 SER A CA 1
ATOM 714 C C . SER A 1 92 ? -15.090 2.528 13.376 1.00 88.12 92 SER A C 1
ATOM 716 O O . SER A 1 92 ? -16.134 2.939 13.867 1.00 88.12 92 SER A O 1
ATOM 718 N N . TYR A 1 93 ? -13.954 3.208 13.438 1.00 87.44 93 TYR A N 1
ATOM 719 C CA . TYR A 1 93 ? -13.815 4.501 14.095 1.00 87.44 93 TYR A CA 1
ATOM 720 C C . TYR A 1 93 ? -13.372 5.530 13.068 1.00 87.44 93 TYR A C 1
ATOM 722 O O . TYR A 1 93 ? -12.512 5.216 12.249 1.00 87.44 93 TYR A O 1
ATOM 730 N N . THR A 1 94 ? -13.960 6.729 13.084 1.00 83.75 94 THR A N 1
ATOM 731 C CA . THR A 1 94 ? -13.534 7.836 12.210 1.00 83.75 94 THR A CA 1
ATOM 732 C C . THR A 1 94 ? -13.612 9.192 12.906 1.00 83.75 94 THR A C 1
ATOM 734 O O . THR A 1 94 ? -14.479 9.401 13.751 1.00 83.75 94 THR A O 1
ATOM 737 N N . GLY A 1 95 ? -12.741 10.125 12.510 1.00 76.69 95 GLY A N 1
ATOM 738 C CA . GLY A 1 95 ? -12.745 11.514 12.986 1.00 76.69 95 GLY A CA 1
ATOM 739 C C . GLY A 1 95 ? -12.109 11.734 14.365 1.00 76.69 95 GLY A C 1
ATOM 740 O O . GLY A 1 95 ? -11.624 10.796 15.000 1.00 76.69 95 GLY A O 1
ATOM 741 N N . ASP A 1 96 ? -12.124 12.998 14.803 1.00 74.00 96 ASP A N 1
ATOM 742 C CA . ASP A 1 96 ? -11.738 13.448 16.147 1.00 74.00 96 ASP A CA 1
ATOM 743 C C . ASP A 1 96 ? -12.835 14.382 16.720 1.00 74.00 96 ASP A C 1
ATOM 745 O O . ASP A 1 96 ? -13.081 15.445 16.139 1.00 74.00 96 ASP A O 1
ATOM 749 N N . PRO A 1 97 ? -13.540 14.005 17.808 1.00 77.06 97 PRO A N 1
ATOM 750 C CA . PRO A 1 97 ? -13.410 12.742 18.536 1.00 77.06 97 PRO A CA 1
ATOM 751 C C . PRO A 1 97 ? -13.857 11.543 17.691 1.00 77.06 97 PRO A C 1
ATOM 753 O O . PRO A 1 97 ? -14.730 11.665 16.832 1.00 77.06 97 PRO A O 1
ATOM 756 N N . ALA A 1 98 ? -13.258 10.378 17.949 1.00 79.75 98 ALA A N 1
ATOM 757 C CA . ALA A 1 98 ? -13.540 9.154 17.207 1.00 79.75 98 ALA A CA 1
ATOM 758 C C . ALA A 1 98 ? -15.021 8.756 17.330 1.00 79.75 98 ALA A C 1
ATOM 760 O O . ALA A 1 98 ? -15.494 8.391 18.408 1.00 79.75 98 ALA A O 1
ATOM 761 N N . VAL A 1 99 ? -15.742 8.809 16.212 1.00 83.00 99 VAL A N 1
ATOM 762 C CA . VAL A 1 99 ? -17.123 8.341 16.090 1.00 83.00 99 VAL A CA 1
ATOM 763 C C . VAL A 1 99 ? -17.107 6.862 15.730 1.00 83.00 99 VAL A C 1
ATOM 765 O O . VAL A 1 99 ? -16.486 6.468 14.740 1.00 83.00 99 VAL A O 1
ATOM 768 N N . GLU A 1 100 ? -17.787 6.052 16.539 1.00 85.75 100 GLU A N 1
ATOM 769 C CA . GLU A 1 100 ? -17.965 4.621 16.304 1.00 85.75 100 GLU A CA 1
ATOM 770 C C . GLU A 1 100 ? -19.092 4.371 15.292 1.00 85.75 100 GLU A C 1
ATOM 772 O O . GLU A 1 100 ? -20.212 4.861 15.442 1.00 85.75 100 GLU A O 1
ATOM 777 N N . HIS A 1 101 ? -18.791 3.576 14.273 1.00 85.31 101 HIS A N 1
ATOM 778 C CA . HIS A 1 101 ? -19.724 3.071 13.277 1.00 85.31 101 HIS A CA 1
ATOM 779 C C . HIS A 1 101 ? -19.892 1.563 13.459 1.00 85.31 101 HIS A C 1
ATOM 781 O O . HIS A 1 101 ? -18.897 0.842 13.544 1.00 85.31 101 HIS A O 1
ATOM 787 N N . ARG A 1 102 ? -21.147 1.102 13.486 1.00 84.31 102 ARG A N 1
ATOM 788 C CA . ARG A 1 102 ? -21.529 -0.308 13.626 1.00 84.31 102 ARG A CA 1
ATOM 789 C C . ARG A 1 102 ? -22.333 -0.777 12.427 1.00 84.31 102 ARG A C 1
ATOM 791 O O . ARG A 1 102 ? -23.287 -0.107 12.035 1.00 84.31 102 ARG A O 1
ATOM 798 N N . GLU A 1 103 ? -21.984 -1.941 11.900 1.00 82.12 103 GLU A N 1
ATOM 799 C CA . GLU A 1 103 ? -22.739 -2.628 10.850 1.00 82.12 103 GLU A CA 1
ATOM 800 C C . GLU A 1 103 ? -22.831 -4.127 11.165 1.00 82.12 103 GLU A C 1
ATOM 802 O O . GLU A 1 103 ? -21.913 -4.702 11.739 1.00 82.12 103 GLU A O 1
ATOM 807 N N . GLN A 1 104 ? -23.932 -4.791 10.805 1.00 74.31 104 GLN A N 1
ATOM 808 C CA . GLN A 1 104 ? -24.076 -6.230 11.046 1.00 74.31 104 GLN A CA 1
ATOM 809 C C . GLN A 1 104 ? -23.241 -7.026 10.032 1.00 74.31 104 GLN A C 1
ATOM 811 O O . GLN A 1 104 ? -23.426 -6.874 8.815 1.00 74.31 104 GLN A O 1
ATOM 816 N N . ALA A 1 105 ? -22.347 -7.900 10.510 1.00 67.69 105 ALA A N 1
ATOM 817 C CA . ALA A 1 105 ? -21.519 -8.709 9.623 1.00 67.69 105 ALA A CA 1
ATOM 818 C C . ALA A 1 105 ? -22.398 -9.654 8.785 1.00 67.69 105 ALA A C 1
ATOM 820 O O . ALA A 1 105 ? -23.349 -10.261 9.281 1.00 67.69 105 ALA A O 1
ATOM 821 N N . GLY A 1 106 ? -22.094 -9.772 7.490 1.00 62.59 106 GLY A N 1
ATOM 822 C CA . GLY A 1 106 ? -22.835 -10.643 6.568 1.00 62.59 106 GLY A CA 1
ATOM 823 C C . GLY A 1 106 ? -24.005 -9.988 5.825 1.00 62.59 106 GLY A C 1
ATOM 824 O O . GLY A 1 106 ? -24.657 -10.652 5.019 1.00 62.59 106 GLY A O 1
ATOM 825 N N . THR A 1 107 ? -24.259 -8.690 6.012 1.00 53.97 107 THR A N 1
ATOM 826 C CA . THR A 1 107 ? -25.244 -7.943 5.212 1.00 53.97 107 THR A CA 1
ATOM 827 C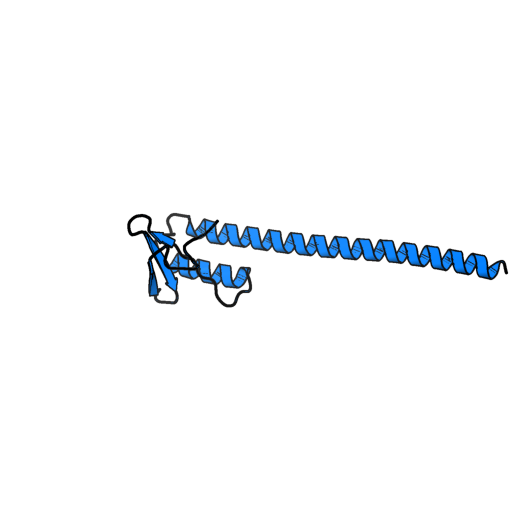 C . THR A 1 107 ? -24.590 -7.364 3.936 1.00 53.97 107 THR A C 1
ATOM 829 O O . THR A 1 107 ? -24.191 -6.211 3.868 1.00 53.97 107 THR A O 1
ATOM 832 N N . GLY A 1 108 ? -24.425 -8.184 2.885 1.00 55.97 108 GLY A N 1
ATOM 833 C CA . GLY A 1 108 ? -23.918 -7.752 1.559 1.00 55.97 108 GLY A CA 1
ATOM 834 C C . GLY A 1 108 ? -22.390 -7.841 1.345 1.00 55.97 108 GLY A C 1
ATOM 835 O O . GLY A 1 108 ? -21.736 -8.670 1.971 1.00 55.97 108 GLY A O 1
ATOM 836 N N . MET A 1 109 ? -21.832 -7.021 0.424 1.00 50.78 109 MET A N 1
ATOM 837 C CA . MET A 1 109 ? -20.445 -7.060 -0.128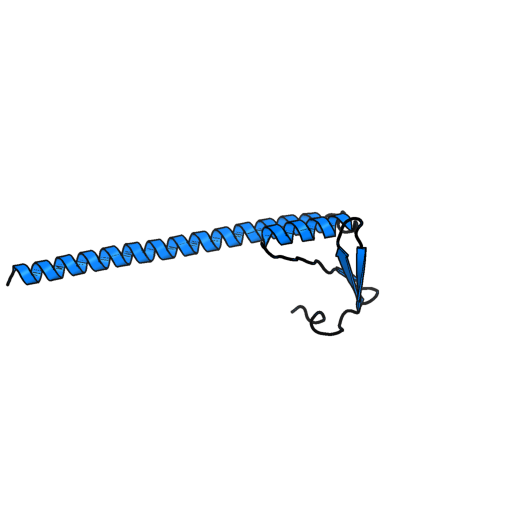 1.00 50.78 109 MET A CA 1
ATOM 838 C C . MET A 1 109 ? -19.295 -7.238 0.888 1.00 50.78 109 MET A C 1
ATOM 840 O O . MET A 1 109 ? -18.205 -7.631 0.489 1.00 50.78 109 MET A O 1
ATOM 844 N N . ILE A 1 110 ? -19.514 -6.948 2.171 1.00 57.12 110 ILE A N 1
ATOM 845 C CA . ILE A 1 110 ? -18.498 -6.961 3.236 1.00 57.12 110 ILE A CA 1
ATOM 846 C C . ILE A 1 110 ? -18.432 -8.332 3.955 1.00 57.12 110 ILE A C 1
ATOM 848 O O . ILE A 1 110 ? -17.475 -8.626 4.660 1.00 57.12 110 ILE A O 1
ATOM 852 N N . GLY A 1 111 ? -19.413 -9.220 3.740 1.00 46.75 111 GLY A N 1
ATOM 853 C CA . GLY A 1 111 ? -19.511 -10.526 4.410 1.00 46.75 111 GLY A CA 1
ATOM 854 C C . GLY A 1 111 ? -18.602 -11.646 3.882 1.00 46.75 111 GLY A C 1
ATOM 855 O O . GLY A 1 111 ? -18.621 -12.735 4.445 1.00 46.75 111 GLY A O 1
ATOM 856 N N . TYR A 1 112 ? -17.829 -11.413 2.818 1.00 50.25 112 TYR A N 1
ATOM 857 C CA . TYR A 1 112 ? -16.877 -12.390 2.277 1.00 50.25 112 TYR A CA 1
ATOM 858 C C . TYR A 1 112 ? -15.501 -11.743 2.115 1.00 50.25 112 TYR A C 1
ATOM 860 O O . TYR A 1 112 ? -15.217 -11.115 1.097 1.00 50.25 112 TYR A O 1
ATOM 868 N N . VAL A 1 113 ? -14.637 -11.922 3.113 1.00 54.66 113 VAL A N 1
ATOM 869 C CA . VAL A 1 113 ? -13.190 -11.732 2.957 1.00 54.66 113 VAL A CA 1
ATOM 870 C C . VAL A 1 113 ? -12.611 -13.128 2.705 1.00 54.66 113 VAL A C 1
ATOM 872 O O . VAL A 1 113 ? -12.694 -13.979 3.588 1.00 54.66 113 VAL A O 1
ATOM 875 N N . GLN A 1 114 ? -12.163 -13.395 1.472 1.00 36.56 114 GLN A N 1
ATOM 876 C CA . GLN A 1 114 ? -11.528 -14.665 1.073 1.00 36.56 114 GLN A CA 1
ATOM 877 C C . GLN A 1 114 ? -10.078 -14.748 1.542 1.00 36.56 114 GLN A C 1
ATOM 879 O O . GLN A 1 114 ? -9.386 -13.707 1.472 1.00 36.56 114 GLN A O 1
#

Foldseek 3Di:
DVVVVVVVVVVVVVVVVVVVVVVVVVVVVVVVVVVLVVVLVVQLCVLVVVCVPPVVPPLVSQQVSFVSNCVSVVHPGGWDWDADPVQQWTWTWYDVVTDIDIDHAPPPPRNDDD

Sequence (114 aa):
SIAESYGIMIARIACESLRIRLSLAIAKDKETSITERCETLVSMVSIIGNVESERARHPSMITWAQEQLSATLKCQTCRIWLIDETTNELLSYTGDPAVEHREQAGTGMIGYVQ

Organism: NCBI:txid70186

Radius of gyration: 26.29 Å; chains: 1; bounding box: 56×28×77 Å

Secondary structure (DSSP, 8-state):
-HHHHHHHHHHHHHHHHHHHHHHHHHHHHHHHHHHHHHHHHHHHHHHHHHHHTGGGGSHHHHHHHHHHHHHHTT-S-----EEETTTTEEEEEETTTTEEEEEETTSSTTS---